Protein AF-U6D3Z5-F1 (afdb_monomer)

InterPro domains:
  IPR052237 Ataxin-7-like transcription regulator [PTHR15117] (1-81)

pLDDT: mean 75.59, std 19.37, range [37.03, 97.75]

Foldseek 3Di:
DDPVVVVVVPPDDDDDDDDDDDDPDDPPDDDPPPDDDPVCVVCVPPDPDPDDFDWDADPVPRDTHGPVCVVVVCCVPPVPD

Mean predicted aligned error: 17.35 Å

Radius of gyration: 27.74 Å; Cα contacts (8 Å, |Δi|>4): 25; chains: 1; bounding box: 42×26×81 Å

Structure (mmCIF, N/CA/C/O backbone):
data_AF-U6D3Z5-F1
#
_entry.id   AF-U6D3Z5-F1
#
loop_
_atom_site.group_PDB
_atom_site.id
_atom_site.type_symbol
_atom_site.label_atom_id
_atom_site.label_alt_id
_atom_site.label_comp_id
_atom_site.label_asym_id
_atom_site.label_entity_id
_atom_site.label_seq_id
_atom_site.pdbx_PDB_ins_code
_atom_site.Cartn_x
_atom_site.Cartn_y
_atom_site.Cartn_z
_atom_site.occupancy
_atom_site.B_iso_or_equiv
_atom_site.auth_seq_id
_atom_site.auth_comp_id
_atom_site.auth_asym_id
_atom_site.auth_atom_id
_atom_site.pdbx_PDB_model_num
ATOM 1 N N . GLN A 1 1 ? -7.302 13.868 -25.723 1.00 45.56 1 GLN A N 1
ATOM 2 C CA . GLN A 1 1 ? -6.754 13.547 -27.060 1.00 45.56 1 GLN A CA 1
ATOM 3 C C . GLN A 1 1 ? -6.255 12.106 -27.051 1.00 45.56 1 GLN A C 1
ATOM 5 O O . GLN A 1 1 ? -5.659 11.723 -26.054 1.00 45.56 1 GLN A O 1
ATOM 10 N N . SER A 1 2 ? -6.541 11.298 -28.082 1.00 64.25 2 SER A N 1
ATOM 11 C CA . SER A 1 2 ? -6.169 9.870 -28.119 1.00 64.25 2 SER A CA 1
ATOM 12 C C . SER A 1 2 ? -4.816 9.635 -28.789 1.00 64.25 2 SER A C 1
ATOM 14 O O . SER A 1 2 ? -4.524 10.258 -29.809 1.00 64.25 2 SER A O 1
ATOM 16 N N . TRP A 1 3 ? -4.061 8.662 -28.284 1.00 64.00 3 TRP A N 1
ATOM 17 C CA . TRP A 1 3 ? -2.731 8.272 -28.766 1.00 64.00 3 TRP A CA 1
ATOM 18 C C . TRP A 1 3 ? -2.654 7.998 -30.282 1.00 64.00 3 TRP A C 1
ATOM 20 O O . TRP A 1 3 ? -1.673 8.359 -30.925 1.00 64.00 3 TRP A O 1
ATOM 30 N N . ASN A 1 4 ? -3.721 7.462 -30.885 1.00 65.31 4 ASN A N 1
ATOM 31 C CA . ASN A 1 4 ? -3.771 7.164 -32.324 1.00 65.31 4 ASN A CA 1
ATOM 32 C C . ASN A 1 4 ? -3.556 8.396 -33.223 1.00 65.31 4 ASN A C 1
ATOM 34 O O . ASN A 1 4 ? -2.912 8.290 -34.259 1.00 65.31 4 ASN A O 1
ATOM 38 N N . LEU A 1 5 ? -4.022 9.580 -32.813 1.00 67.44 5 LEU A N 1
ATOM 39 C CA . LEU A 1 5 ? -3.876 10.808 -33.607 1.00 67.44 5 LEU A CA 1
ATOM 40 C C . LEU A 1 5 ? -2.417 11.278 -33.702 1.00 67.44 5 LEU A C 1
ATOM 42 O O . LEU A 1 5 ? -2.025 11.872 -34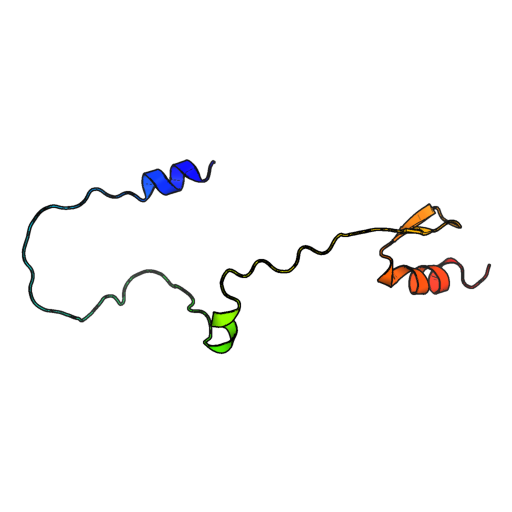.701 1.00 67.44 5 LEU A O 1
ATOM 46 N N . TRP A 1 6 ? -1.606 10.985 -32.683 1.00 73.00 6 TRP A N 1
ATOM 47 C CA . TRP A 1 6 ? -0.180 11.312 -32.675 1.00 73.00 6 TRP A CA 1
ATOM 48 C C . TRP A 1 6 ? 0.630 10.389 -33.589 1.00 73.00 6 TRP A C 1
ATOM 50 O O . TRP A 1 6 ? 1.537 10.847 -34.279 1.00 73.00 6 TRP A O 1
ATOM 60 N N . VAL A 1 7 ? 0.280 9.101 -33.631 1.00 73.94 7 VAL A N 1
ATOM 61 C CA . VAL A 1 7 ? 0.938 8.118 -34.505 1.00 73.94 7 VAL A CA 1
ATOM 62 C C . VAL A 1 7 ? 0.677 8.440 -35.976 1.00 73.94 7 VAL A C 1
ATOM 64 O O . VAL A 1 7 ? 1.614 8.452 -36.773 1.00 73.94 7 VAL A O 1
ATOM 67 N N . GLU A 1 8 ? -0.558 8.789 -36.329 1.00 72.44 8 GLU A N 1
ATOM 68 C CA . GLU A 1 8 ? -0.902 9.180 -37.699 1.00 72.44 8 GLU A CA 1
ATOM 69 C C . GLU A 1 8 ? -0.197 10.479 -38.120 1.00 72.44 8 GLU A C 1
ATOM 71 O O . GLU A 1 8 ? 0.343 10.556 -39.220 1.00 72.44 8 GLU A O 1
ATOM 76 N N . ALA A 1 9 ? -0.089 11.461 -37.219 1.00 69.88 9 ALA A N 1
ATOM 77 C CA . ALA A 1 9 ? 0.639 12.705 -37.482 1.00 69.88 9 ALA A CA 1
ATOM 78 C C . ALA A 1 9 ? 2.161 12.511 -37.647 1.00 69.88 9 ALA A C 1
ATOM 80 O O . ALA A 1 9 ? 2.829 13.344 -38.256 1.00 69.88 9 ALA A O 1
ATOM 81 N N . SER A 1 10 ? 2.719 11.421 -37.111 1.00 66.06 10 SER A N 1
ATOM 82 C CA . SER A 1 10 ? 4.155 11.119 -37.195 1.00 66.06 10 SER A CA 1
ATOM 83 C C . SER A 1 10 ? 4.586 10.469 -38.517 1.00 66.06 10 SER A C 1
ATOM 85 O O . SER A 1 10 ? 5.780 10.412 -38.815 1.00 66.06 10 SER A O 1
ATOM 87 N N . LYS A 1 11 ? 3.636 10.007 -39.340 1.00 68.31 11 LYS A N 1
ATOM 88 C CA . LYS A 1 11 ? 3.906 9.453 -40.674 1.00 68.31 11 LYS A CA 1
ATOM 89 C C . LYS A 1 11 ? 4.094 10.601 -41.676 1.00 68.31 11 LYS A C 1
ATOM 91 O O . LYS A 1 11 ? 3.179 10.956 -42.413 1.00 68.31 11 LYS A O 1
ATOM 96 N N . LEU A 1 12 ? 5.279 11.212 -41.688 1.00 59.00 12 LEU A N 1
ATOM 97 C CA . LEU A 1 12 ? 5.656 12.194 -42.714 1.00 59.00 12 LEU A CA 1
ATOM 98 C C . LEU A 1 12 ? 5.780 11.521 -44.098 1.00 59.00 12 LEU A C 1
ATOM 100 O O . LEU A 1 12 ? 6.233 10.375 -44.172 1.00 59.00 12 LEU A O 1
ATOM 104 N N . PRO A 1 13 ? 5.408 12.203 -45.200 1.00 50.91 13 PRO A N 1
ATOM 105 C CA . PRO A 1 13 ? 5.475 11.626 -46.536 1.00 50.91 13 PRO A CA 1
ATOM 106 C C . PRO A 1 13 ? 6.933 11.429 -46.965 1.00 50.91 13 PRO A C 1
ATOM 108 O O . PRO A 1 13 ? 7.749 12.351 -46.888 1.00 50.91 13 PRO A O 1
ATOM 111 N N . GLY A 1 14 ? 7.242 10.210 -47.414 1.00 55.16 14 GLY A N 1
ATOM 112 C CA . GLY A 1 14 ? 8.531 9.844 -47.989 1.00 55.16 14 GLY A CA 1
ATOM 113 C C . GLY A 1 14 ? 8.863 10.757 -49.162 1.00 55.16 14 GLY A C 1
ATOM 114 O O . GLY A 1 14 ? 8.122 10.826 -50.141 1.00 55.16 14 GLY A O 1
ATOM 115 N N . LYS A 1 15 ? 9.962 11.497 -49.032 1.00 39.75 15 LYS A N 1
ATOM 116 C CA . LYS A 1 15 ? 10.485 12.347 -50.093 1.00 39.75 15 LYS A CA 1
ATOM 117 C C . LYS A 1 15 ? 11.309 11.464 -51.029 1.00 39.75 15 LYS A C 1
ATOM 119 O O . LYS A 1 15 ? 12.426 11.076 -50.701 1.00 39.75 15 LYS A O 1
ATOM 124 N N . ASP A 1 16 ? 10.684 11.111 -52.144 1.00 48.28 16 ASP A N 1
ATOM 125 C CA . ASP A 1 16 ? 11.294 10.489 -53.315 1.00 48.28 16 ASP A CA 1
ATOM 126 C C . ASP A 1 16 ? 12.469 11.340 -53.831 1.00 48.28 16 ASP A C 1
ATOM 128 O O . ASP A 1 16 ? 12.357 12.566 -53.889 1.00 48.28 16 ASP A O 1
ATOM 132 N N . GLY A 1 17 ? 13.567 10.669 -54.196 1.00 45.78 17 GLY A N 1
ATOM 133 C CA . GLY A 1 17 ? 14.667 11.165 -55.030 1.00 45.78 17 GLY A CA 1
ATOM 134 C C . GLY A 1 17 ? 15.450 12.393 -54.543 1.00 45.78 17 GLY A C 1
ATOM 135 O O . GLY A 1 17 ? 14.959 13.517 -54.585 1.00 45.78 17 GLY A O 1
ATOM 136 N N . THR A 1 18 ? 16.724 12.206 -54.185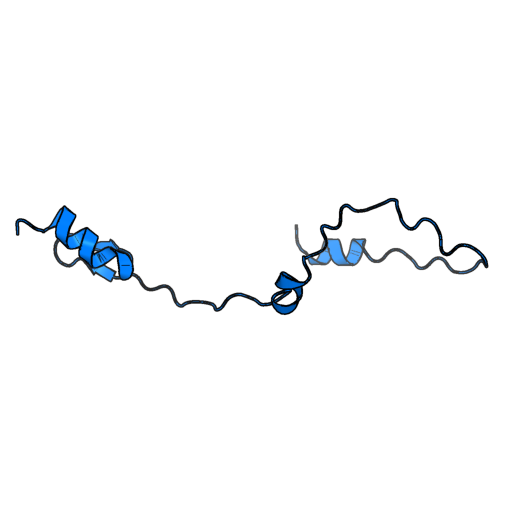 1.00 37.03 18 THR A N 1
ATOM 137 C CA . THR A 1 18 ? 17.904 12.832 -54.834 1.00 37.03 18 THR A CA 1
ATOM 138 C C . THR A 1 18 ? 19.138 12.559 -53.968 1.00 37.03 18 THR A C 1
ATOM 140 O O . THR A 1 18 ? 19.250 13.024 -52.838 1.00 37.03 18 THR A O 1
ATOM 143 N N . GLU A 1 19 ? 20.008 11.738 -54.539 1.00 48.41 19 GLU A N 1
ATOM 144 C CA . GLU A 1 19 ? 21.455 11.585 -54.362 1.00 48.41 19 GLU A CA 1
ATOM 145 C C . GLU A 1 19 ? 22.127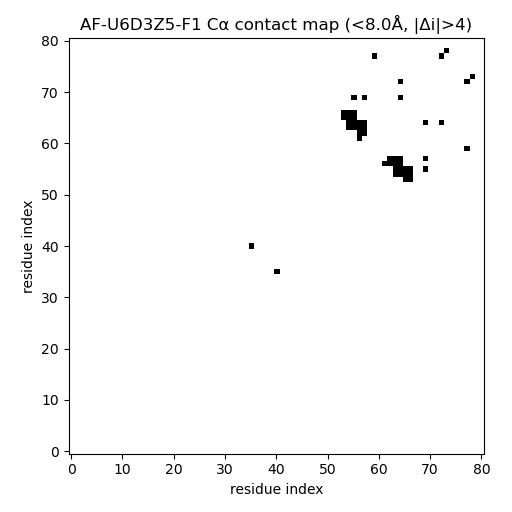 12.641 -53.463 1.00 48.41 19 GLU A C 1
ATOM 147 O O . GLU A 1 19 ? 22.189 13.818 -53.814 1.00 48.41 19 GLU A O 1
ATOM 152 N N . LEU A 1 20 ? 22.696 12.211 -52.333 1.00 39.53 20 LEU A N 1
ATOM 153 C CA . LEU A 1 20 ? 23.820 12.921 -51.727 1.00 39.53 20 LEU A CA 1
ATOM 154 C C . LEU A 1 20 ? 24.724 11.921 -51.001 1.00 39.53 20 LEU A C 1
ATOM 156 O O . LEU A 1 20 ? 24.438 11.453 -49.898 1.00 39.53 20 LEU A O 1
ATOM 160 N N . ASP A 1 21 ? 25.781 11.558 -51.719 1.00 49.12 21 ASP A N 1
ATOM 161 C CA . ASP A 1 21 ? 27.042 11.084 -51.172 1.00 49.12 21 ASP A CA 1
ATOM 162 C C . ASP A 1 21 ? 27.618 12.116 -50.188 1.00 49.12 21 ASP A C 1
ATOM 164 O O . ASP A 1 21 ? 27.328 13.309 -50.269 1.00 49.12 21 ASP A O 1
ATOM 168 N N . GLU A 1 22 ? 28.461 11.617 -49.294 1.00 43.28 22 GLU A N 1
ATOM 169 C CA . GLU A 1 22 ? 29.235 12.352 -48.300 1.00 43.28 22 GLU A CA 1
ATOM 170 C C . GLU A 1 22 ? 28.441 13.028 -47.180 1.00 43.28 22 GLU A C 1
ATOM 172 O O . GLU A 1 22 ? 27.962 14.155 -47.269 1.00 43.28 22 GLU A O 1
ATOM 177 N N . SER A 1 23 ? 28.427 12.357 -46.029 1.00 40.25 23 SER A N 1
ATOM 178 C CA . SER A 1 23 ? 28.963 12.920 -44.784 1.00 40.25 23 SER A CA 1
ATOM 179 C C . SER A 1 23 ? 28.307 12.209 -43.612 1.00 40.25 23 SER A C 1
ATOM 181 O O . SER A 1 23 ? 27.204 12.527 -43.173 1.00 40.25 23 SER A O 1
ATOM 183 N N . PHE A 1 24 ? 29.045 11.264 -43.038 1.00 48.00 24 PHE A N 1
ATOM 184 C CA . PHE A 1 24 ? 28.770 10.631 -41.746 1.00 48.00 24 PHE A CA 1
ATOM 185 C C . PHE A 1 24 ? 28.934 11.613 -40.562 1.00 48.00 24 PHE A C 1
ATOM 187 O O . PHE A 1 24 ? 29.360 11.243 -39.469 1.00 48.00 24 PHE A O 1
ATOM 194 N N . LYS A 1 25 ? 28.653 12.899 -40.779 1.00 50.91 25 LYS A N 1
ATOM 195 C CA . LYS A 1 25 ? 28.925 13.993 -39.858 1.00 50.91 25 LYS A CA 1
ATOM 196 C C . LYS A 1 25 ? 27.671 14.843 -39.745 1.00 50.91 25 LYS A C 1
ATOM 198 O O . LYS A 1 25 ? 27.138 15.294 -40.751 1.00 50.91 25 LYS A O 1
ATOM 203 N N . GLU A 1 26 ? 27.278 15.090 -38.500 1.00 49.09 26 GLU A N 1
ATOM 204 C CA . GLU A 1 26 ? 26.219 16.017 -38.087 1.00 49.09 26 GLU A CA 1
ATOM 205 C C . GLU A 1 26 ? 24.772 15.476 -38.075 1.00 49.09 26 GLU A C 1
ATOM 207 O O . GLU A 1 26 ? 23.846 16.155 -38.502 1.00 49.09 26 GLU A O 1
ATOM 212 N N . PHE A 1 27 ? 24.525 14.330 -37.423 1.00 46.94 27 PHE A N 1
ATOM 213 C CA . PHE A 1 27 ? 23.215 14.087 -36.772 1.00 46.94 27 PHE A CA 1
ATOM 214 C C . PHE A 1 27 ? 23.164 14.649 -35.335 1.00 46.94 27 PHE A C 1
ATOM 216 O O . PHE A 1 27 ? 22.378 14.225 -34.493 1.00 46.94 27 PHE A O 1
ATOM 223 N N . GLY A 1 28 ? 24.025 15.622 -35.033 1.00 52.69 28 GLY A N 1
ATOM 224 C CA . GLY A 1 28 ? 24.086 16.326 -33.757 1.00 52.69 28 GLY A CA 1
ATOM 225 C C . GLY A 1 28 ? 23.295 17.625 -33.805 1.00 52.69 28 GLY A C 1
ATOM 226 O O . GLY A 1 28 ? 23.894 18.686 -33.722 1.00 52.69 28 GLY A O 1
ATOM 227 N N . LYS A 1 29 ? 21.974 17.560 -34.005 1.00 57.41 29 LYS A N 1
ATOM 228 C CA . LYS A 1 29 ? 21.035 18.687 -33.828 1.00 57.41 29 LYS A CA 1
ATOM 229 C C . LYS A 1 29 ? 19.606 18.177 -33.984 1.00 57.41 29 LYS A C 1
ATOM 231 O O . LYS A 1 29 ? 18.961 18.438 -34.990 1.00 57.41 29 LYS A O 1
ATOM 236 N N . ASN A 1 30 ? 19.130 17.407 -33.013 1.00 57.91 30 ASN A N 1
ATOM 237 C CA . ASN A 1 30 ? 17.788 17.527 -32.436 1.00 57.91 30 ASN A CA 1
ATOM 238 C C . ASN A 1 30 ? 17.504 16.322 -31.545 1.00 57.91 30 ASN A C 1
ATOM 240 O O . ASN A 1 30 ? 17.762 15.185 -31.928 1.00 57.91 30 ASN A O 1
ATOM 244 N N . ARG A 1 31 ? 16.852 16.626 -30.420 1.00 53.72 31 ARG A N 1
ATOM 245 C CA . ARG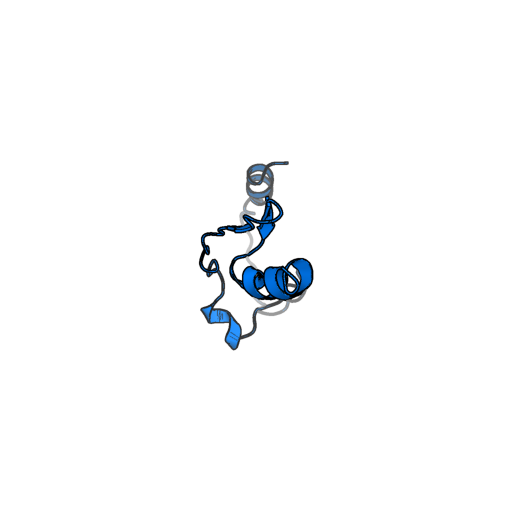 A 1 31 ? 16.314 15.721 -29.405 1.00 53.72 31 ARG A CA 1
ATOM 246 C C . ARG A 1 31 ? 17.330 15.371 -28.324 1.00 53.72 31 ARG A C 1
ATOM 248 O O . ARG A 1 31 ? 18.207 14.536 -28.499 1.00 53.72 31 ARG A O 1
ATOM 255 N N . GLU A 1 32 ? 17.152 16.009 -27.178 1.00 50.53 32 GLU A N 1
ATOM 256 C CA . GLU A 1 32 ? 17.690 15.601 -25.884 1.00 50.53 32 GLU A CA 1
ATOM 257 C C . GLU A 1 32 ? 17.129 14.209 -25.537 1.00 50.53 32 GLU A C 1
ATOM 259 O O . GLU A 1 32 ? 16.228 14.055 -24.718 1.00 50.53 32 GLU A O 1
ATOM 264 N N . VAL A 1 33 ? 17.575 13.169 -26.240 1.00 61.25 33 VAL A N 1
ATOM 265 C CA . VAL A 1 33 ? 17.275 11.794 -25.859 1.00 61.25 33 VAL A CA 1
ATOM 266 C C . VAL A 1 33 ? 18.264 11.460 -24.756 1.00 61.25 33 VAL A C 1
ATOM 268 O O . VAL A 1 33 ? 19.442 11.231 -25.024 1.00 61.25 33 VAL A O 1
ATOM 271 N N . MET A 1 34 ? 17.796 11.472 -23.507 1.00 73.81 34 MET A N 1
ATOM 272 C CA . MET A 1 34 ? 18.537 10.862 -22.406 1.00 73.81 34 MET A CA 1
ATOM 273 C C . MET A 1 34 ? 18.686 9.372 -22.720 1.00 73.81 34 MET A C 1
ATOM 275 O O . MET A 1 34 ? 17.718 8.614 -22.671 1.00 73.81 34 MET A O 1
ATOM 279 N N . GLY A 1 35 ? 19.893 8.973 -23.115 1.00 80.00 35 GLY A N 1
ATOM 280 C CA . GLY A 1 35 ? 20.258 7.567 -23.206 1.00 80.00 35 GLY A CA 1
ATOM 281 C C . GLY A 1 35 ? 20.249 6.941 -21.814 1.00 80.00 35 GLY A C 1
ATOM 282 O O . GLY A 1 35 ? 20.608 7.591 -20.834 1.00 80.00 35 GLY A O 1
ATOM 283 N N . LEU A 1 36 ? 19.832 5.681 -21.730 1.00 85.56 36 LEU A N 1
ATOM 284 C CA . LEU A 1 36 ? 19.954 4.894 -20.507 1.00 85.56 36 LEU A CA 1
ATOM 285 C C . LEU A 1 36 ? 21.405 4.461 -20.286 1.00 85.56 36 LEU A C 1
ATOM 287 O O . LEU A 1 36 ? 22.128 4.165 -21.241 1.00 85.56 36 LEU A O 1
ATOM 291 N N . CYS A 1 37 ? 21.815 4.407 -19.020 1.00 88.31 37 CYS A N 1
ATOM 292 C CA . CYS A 1 37 ? 23.099 3.855 -18.604 1.00 88.31 37 CYS A CA 1
ATOM 293 C C . CYS A 1 37 ? 23.195 2.369 -19.000 1.00 88.31 37 CYS A C 1
ATOM 295 O O . CYS A 1 37 ? 22.177 1.679 -19.109 1.00 88.31 37 CYS A O 1
ATOM 297 N N . ARG A 1 38 ? 24.413 1.844 -19.214 1.00 89.81 38 ARG A N 1
ATOM 298 C CA . ARG A 1 38 ? 24.601 0.433 -19.623 1.00 89.81 38 ARG A CA 1
ATOM 299 C C . ARG A 1 38 ? 24.081 -0.538 -18.567 1.00 89.81 38 ARG A C 1
ATOM 301 O O . ARG A 1 38 ? 23.617 -1.620 -18.913 1.00 89.81 38 ARG A O 1
ATOM 308 N N . GLU A 1 39 ? 24.153 -0.132 -17.309 1.00 92.69 39 GLU A N 1
ATOM 309 C CA . GLU A 1 39 ? 23.705 -0.868 -16.132 1.00 92.69 39 GLU A CA 1
ATOM 310 C C . GLU A 1 39 ? 22.179 -1.045 -16.122 1.00 92.69 39 GLU A C 1
ATOM 312 O O . GLU A 1 39 ? 21.686 -2.087 -15.700 1.00 92.69 39 GLU A O 1
ATOM 317 N N . ASP A 1 40 ? 21.448 -0.070 -16.669 1.00 87.31 40 ASP A N 1
ATOM 318 C CA . ASP A 1 40 ? 19.982 -0.041 -16.696 1.00 87.31 40 ASP A CA 1
ATOM 319 C C . ASP A 1 40 ? 19.399 -0.548 -18.030 1.00 87.31 40 ASP A C 1
ATOM 321 O O . ASP A 1 40 ? 18.189 -0.724 -18.179 1.00 87.31 40 ASP A O 1
ATOM 325 N N . MET A 1 41 ? 20.246 -0.827 -19.026 1.00 91.31 41 MET A N 1
ATOM 326 C CA . MET A 1 41 ? 19.824 -1.387 -20.314 1.00 91.31 41 MET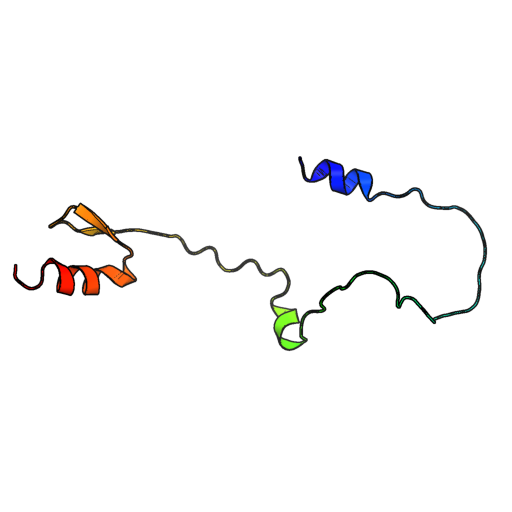 A CA 1
ATOM 327 C C . MET A 1 41 ? 19.047 -2.715 -20.183 1.00 91.31 41 MET A C 1
ATOM 329 O O . MET A 1 41 ? 18.050 -2.872 -20.891 1.00 91.31 41 MET A O 1
ATOM 333 N N . PRO A 1 42 ? 19.419 -3.657 -19.287 1.00 90.12 42 PRO A N 1
ATOM 334 C CA . PRO A 1 42 ? 18.698 -4.922 -19.132 1.00 90.12 42 PRO A CA 1
ATOM 335 C C . PRO A 1 42 ? 17.261 -4.770 -18.621 1.00 90.12 42 PRO A C 1
ATOM 337 O O . PRO A 1 42 ? 16.452 -5.671 -18.824 1.00 90.12 42 PRO A O 1
ATOM 340 N N . ILE A 1 43 ? 16.944 -3.656 -17.953 1.00 86.12 43 ILE A N 1
ATOM 341 C CA . ILE A 1 43 ? 15.611 -3.394 -17.395 1.00 86.12 43 ILE A CA 1
ATOM 342 C C . ILE A 1 43 ? 14.756 -2.494 -18.293 1.00 86.12 43 ILE A C 1
ATOM 344 O O . ILE A 1 43 ? 13.602 -2.208 -17.972 1.00 86.12 43 ILE A O 1
ATOM 348 N N . PHE A 1 44 ? 15.291 -2.057 -19.435 1.00 86.38 44 PHE A N 1
ATOM 349 C CA . PHE A 1 44 ? 14.558 -1.207 -20.358 1.00 86.38 44 PHE A CA 1
ATOM 350 C C . PHE A 1 44 ? 13.329 -1.931 -20.918 1.00 86.38 44 PHE A C 1
ATOM 352 O O . PHE A 1 44 ? 13.430 -2.993 -21.527 1.00 86.38 44 PHE A O 1
ATOM 359 N N . GLY A 1 45 ? 12.151 -1.341 -20.713 1.00 84.38 45 GLY A N 1
ATOM 360 C CA . GLY A 1 45 ? 10.883 -1.924 -21.154 1.00 84.38 45 GLY A CA 1
ATOM 361 C C . GLY A 1 45 ? 10.368 -3.068 -20.276 1.00 84.38 45 GLY A C 1
ATOM 362 O O . GLY A 1 45 ? 9.284 -3.580 -20.554 1.00 84.38 45 GLY A O 1
ATOM 363 N N . LEU A 1 46 ? 11.078 -3.441 -19.203 1.00 86.38 46 LEU A N 1
ATOM 364 C CA . LEU A 1 46 ? 10.508 -4.320 -18.190 1.00 86.38 46 LEU A CA 1
ATOM 365 C C . LEU A 1 46 ? 9.438 -3.547 -17.424 1.00 86.38 46 LEU A C 1
ATOM 367 O O . LEU A 1 46 ? 9.705 -2.541 -16.767 1.00 86.38 46 LEU A O 1
ATOM 371 N N . CYS A 1 47 ? 8.206 -4.031 -17.516 1.00 78.69 47 CYS A N 1
ATOM 372 C CA . CYS A 1 47 ? 7.155 -3.613 -16.609 1.00 78.69 47 CYS A CA 1
ATOM 373 C C . CYS A 1 47 ? 7.487 -4.216 -15.233 1.00 78.69 47 CYS A C 1
ATOM 375 O O . CYS A 1 47 ? 7.688 -5.434 -15.165 1.00 78.69 47 CYS A O 1
ATOM 377 N N . PRO A 1 48 ? 7.596 -3.410 -14.158 1.00 81.06 48 PRO A N 1
ATOM 378 C CA . PRO A 1 48 ? 7.743 -3.946 -12.811 1.00 81.06 48 PRO A CA 1
ATOM 379 C C . PRO A 1 48 ? 6.656 -4.984 -12.537 1.00 81.06 48 PRO A C 1
ATOM 381 O O . PRO A 1 48 ? 5.557 -4.890 -13.089 1.00 81.06 48 PRO A O 1
ATOM 384 N N . ALA A 1 49 ? 6.955 -5.968 -11.689 1.00 79.62 49 ALA A N 1
ATOM 385 C CA . ALA A 1 49 ? 5.943 -6.926 -11.270 1.00 79.62 49 ALA A CA 1
ATOM 386 C C . ALA A 1 49 ? 4.714 -6.169 -10.739 1.00 79.62 49 ALA A C 1
ATOM 388 O O . ALA A 1 49 ? 4.838 -5.265 -9.910 1.00 79.62 49 ALA A O 1
ATOM 389 N N . HIS A 1 50 ? 3.534 -6.507 -11.261 1.00 78.56 50 HIS A N 1
ATOM 390 C CA . HIS A 1 50 ? 2.283 -6.035 -10.689 1.00 78.56 50 HIS A CA 1
ATOM 391 C C . HIS A 1 50 ? 2.089 -6.780 -9.372 1.00 78.56 50 HIS A C 1
ATOM 393 O O . HIS A 1 50 ? 1.727 -7.953 -9.374 1.00 78.56 50 HIS A O 1
ATOM 399 N N . ASP A 1 51 ? 2.374 -6.112 -8.260 1.00 81.25 51 ASP A N 1
ATOM 400 C CA . ASP A 1 51 ? 2.014 -6.634 -6.950 1.00 81.25 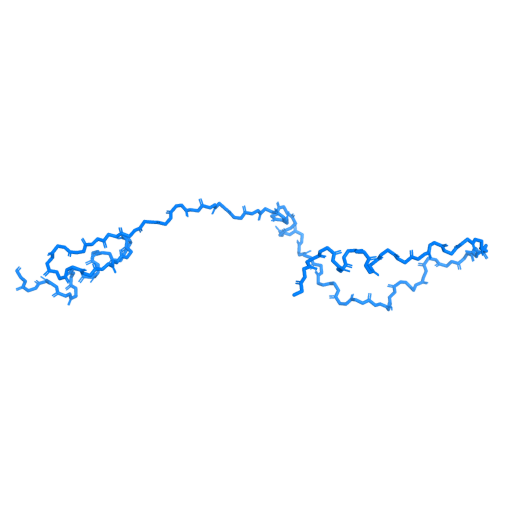51 ASP A CA 1
ATOM 401 C C . ASP A 1 51 ? 0.509 -6.451 -6.734 1.00 81.25 51 ASP A C 1
ATOM 403 O O . ASP A 1 51 ? -0.030 -5.348 -6.887 1.00 81.25 51 ASP A O 1
ATOM 407 N N . ASP A 1 52 ? -0.172 -7.524 -6.336 1.00 80.75 52 ASP A N 1
ATOM 408 C CA . ASP A 1 52 ? -1.546 -7.433 -5.854 1.00 80.75 52 ASP A CA 1
ATOM 409 C C . ASP A 1 52 ? -1.566 -6.589 -4.572 1.00 80.75 52 ASP A C 1
ATOM 411 O O . ASP A 1 52 ? -0.957 -6.941 -3.556 1.00 80.75 52 ASP A O 1
ATOM 415 N N . PHE A 1 53 ? -2.272 -5.455 -4.592 1.00 84.50 53 PHE A N 1
ATOM 416 C CA . PHE A 1 53 ? -2.432 -4.636 -3.395 1.00 84.50 53 PHE A CA 1
ATOM 417 C C . PHE A 1 53 ? -3.643 -5.119 -2.596 1.00 84.50 53 PHE A C 1
ATOM 419 O O . PHE A 1 53 ? -4.779 -5.110 -3.066 1.00 84.50 53 PHE A O 1
ATOM 426 N N . TYR A 1 54 ? -3.402 -5.506 -1.349 1.00 90.06 54 TYR A N 1
ATOM 427 C CA . TYR A 1 54 ? -4.453 -5.814 -0.392 1.00 90.06 54 TYR A CA 1
ATOM 428 C C . TYR A 1 54 ? -4.328 -4.907 0.828 1.00 90.06 54 TYR A C 1
ATOM 430 O O . TYR A 1 54 ? -3.242 -4.469 1.217 1.00 90.06 54 TYR A O 1
ATOM 438 N N . LEU A 1 55 ? -5.479 -4.590 1.407 1.00 95.94 55 LEU A N 1
ATOM 439 C CA . LEU A 1 55 ? -5.605 -3.780 2.607 1.00 95.94 55 LEU A CA 1
ATOM 440 C C . LEU A 1 55 ? -6.292 -4.617 3.681 1.00 95.94 55 LEU A C 1
ATOM 442 O O . LEU A 1 55 ? -7.096 -5.494 3.370 1.00 95.94 55 LEU A O 1
ATOM 446 N N . VAL A 1 56 ? -5.976 -4.339 4.941 1.00 96.25 56 VAL A N 1
ATOM 447 C CA . VAL A 1 56 ? -6.594 -5.003 6.093 1.00 96.25 56 VAL A CA 1
ATOM 448 C C . VAL A 1 56 ? -7.418 -4.000 6.887 1.00 96.25 56 VAL A C 1
ATOM 450 O O . VAL A 1 56 ? -7.064 -2.823 6.971 1.00 96.25 56 VAL A O 1
ATOM 453 N N . VAL A 1 57 ? -8.523 -4.465 7.464 1.00 97.75 57 VAL A N 1
ATOM 454 C CA . VAL A 1 57 ? -9.384 -3.663 8.340 1.00 97.75 57 VAL A CA 1
ATOM 455 C C . VAL A 1 57 ? -9.019 -3.976 9.787 1.00 97.75 57 VAL A C 1
ATOM 457 O O . VAL A 1 57 ? -9.008 -5.138 10.185 1.00 97.75 57 VAL A O 1
ATOM 460 N N . CYS A 1 58 ? -8.714 -2.950 10.578 1.00 97.56 58 CYS A N 1
ATOM 461 C CA . CYS A 1 58 ? -8.556 -3.102 12.021 1.00 97.56 58 CYS A CA 1
ATOM 462 C C . CYS A 1 58 ? -9.914 -3.349 12.676 1.00 97.56 58 CYS A C 1
ATOM 464 O O . CYS A 1 58 ? -10.820 -2.545 12.502 1.00 97.56 58 CYS A O 1
ATOM 466 N N . ASN A 1 59 ? -10.051 -4.417 13.457 1.00 96.19 59 ASN A N 1
ATOM 467 C CA . ASN A 1 59 ? -11.323 -4.757 14.096 1.00 96.19 59 ASN A CA 1
ATOM 468 C C . ASN A 1 59 ? -11.732 -3.766 15.206 1.00 96.19 59 ASN A C 1
ATOM 470 O O . ASN A 1 59 ? -12.918 -3.549 15.431 1.00 96.19 59 ASN A O 1
ATOM 474 N N . ASP A 1 60 ? -10.765 -3.125 15.864 1.00 96.12 60 ASP A N 1
ATOM 475 C CA . ASP A 1 60 ? -11.032 -2.280 17.036 1.00 96.12 60 ASP A CA 1
ATOM 476 C C . ASP A 1 60 ? -11.478 -0.862 16.659 1.00 96.12 60 ASP A C 1
ATOM 478 O O . ASP A 1 60 ? -12.201 -0.205 17.406 1.00 96.12 60 ASP A O 1
ATOM 482 N N . CYS A 1 61 ? -11.049 -0.363 15.495 1.00 96.50 61 CYS A N 1
ATOM 483 C CA . CYS A 1 61 ? -11.392 0.982 1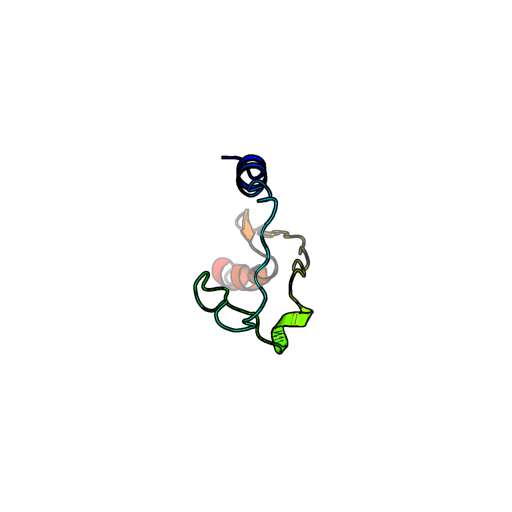5.019 1.00 96.50 61 CYS A CA 1
ATOM 484 C C . CYS A 1 61 ? 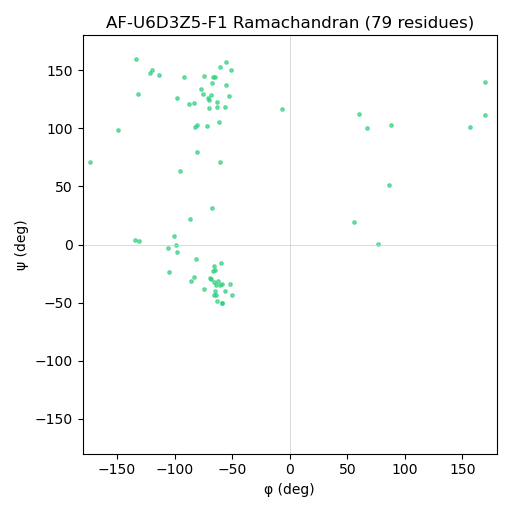-11.908 1.045 13.577 1.00 96.50 61 CYS A C 1
ATOM 486 O O . CYS A 1 61 ? -12.147 2.142 13.074 1.00 96.50 61 CYS A O 1
ATOM 488 N N . ASN A 1 62 ? -12.061 -0.095 12.900 1.00 97.19 62 ASN A N 1
ATOM 489 C CA . ASN A 1 62 ? -12.503 -0.220 11.506 1.00 97.19 62 ASN A CA 1
ATOM 490 C C . ASN A 1 62 ? -11.668 0.571 10.484 1.00 97.19 62 ASN A C 1
ATOM 492 O O . ASN A 1 62 ? -12.107 0.802 9.357 1.00 97.19 62 ASN A O 1
ATOM 496 N N . GLN A 1 63 ? -10.442 0.963 10.845 1.00 96.94 63 GLN A N 1
ATOM 497 C CA . GLN A 1 63 ? -9.542 1.661 9.933 1.00 96.94 63 GLN A CA 1
ATOM 498 C C . GLN A 1 63 ? -8.907 0.688 8.943 1.00 96.94 63 GLN A C 1
ATOM 500 O O . GLN A 1 63 ? -8.383 -0.361 9.321 1.00 96.94 63 GLN A O 1
ATOM 505 N N . VAL A 1 64 ? -8.910 1.080 7.670 1.00 97.31 64 VAL A N 1
ATOM 506 C CA . VAL A 1 64 ? -8.239 0.354 6.591 1.00 97.31 64 VAL A CA 1
ATOM 507 C C . VAL A 1 64 ? -6.762 0.742 6.573 1.00 97.31 64 VAL A C 1
ATOM 509 O O . VAL A 1 64 ? -6.428 1.919 6.430 1.00 97.31 64 VAL A O 1
ATOM 512 N N . VAL A 1 65 ? -5.866 -0.232 6.708 1.00 96.69 65 VAL A N 1
ATOM 513 C CA . VAL A 1 65 ? -4.415 -0.007 6.715 1.00 96.69 65 VAL A CA 1
ATOM 514 C C . VAL A 1 65 ? -3.691 -1.005 5.818 1.00 96.69 65 VAL A C 1
ATOM 516 O O . VAL A 1 65 ? -4.205 -2.072 5.482 1.00 96.69 65 VAL A O 1
ATOM 519 N N . LYS A 1 66 ? -2.465 -0.655 5.418 1.00 95.25 66 LYS A N 1
ATOM 520 C CA . LYS A 1 66 ? -1.584 -1.594 4.720 1.00 95.25 66 LYS A CA 1
ATOM 521 C C . LYS A 1 66 ? -1.158 -2.713 5.680 1.00 95.25 66 LYS A C 1
ATOM 523 O O . LYS A 1 66 ? -0.795 -2.392 6.814 1.00 95.25 66 LYS A O 1
ATOM 528 N N . PRO A 1 67 ? -1.109 -3.979 5.234 1.00 95.25 67 PRO A N 1
ATOM 529 C CA . PRO A 1 67 ? -0.649 -5.104 6.050 1.00 95.25 67 PRO A CA 1
ATOM 530 C C . PRO A 1 67 ? 0.700 -4.830 6.730 1.00 95.25 67 PRO A C 1
ATOM 532 O O . PRO A 1 67 ? 0.847 -5.039 7.930 1.00 95.25 67 PRO A O 1
ATOM 535 N N . GLN A 1 68 ? 1.652 -4.245 5.994 1.00 95.19 68 GLN A N 1
ATOM 536 C CA . GLN A 1 68 ? 3.000 -3.924 6.482 1.00 95.19 68 GLN A CA 1
ATOM 537 C C . GLN A 1 68 ? 3.010 -2.852 7.586 1.00 95.19 68 GLN A C 1
ATOM 539 O O . GLN A 1 68 ? 3.995 -2.710 8.302 1.00 95.19 68 GLN A O 1
ATOM 544 N N . ALA A 1 69 ? 1.929 -2.082 7.724 1.00 95.38 69 ALA A N 1
ATOM 545 C CA . ALA A 1 69 ? 1.786 -1.025 8.719 1.00 95.38 69 ALA A CA 1
ATOM 546 C C . ALA A 1 69 ? 0.851 -1.413 9.879 1.00 95.38 69 ALA A C 1
ATOM 548 O O . ALA A 1 69 ? 0.691 -0.620 10.809 1.00 95.38 69 ALA A O 1
ATOM 549 N N . PHE A 1 70 ? 0.235 -2.602 9.848 1.00 96.38 70 PHE A N 1
ATOM 550 C CA . PHE A 1 70 ? -0.789 -2.989 10.821 1.00 96.38 70 PHE A CA 1
ATOM 551 C C . PHE A 1 70 ? -0.243 -3.078 12.250 1.00 96.38 70 PHE A C 1
ATOM 553 O O . PHE A 1 70 ? -0.858 -2.544 13.169 1.00 96.38 70 PHE A O 1
ATOM 560 N N . GLN A 1 71 ? 0.943 -3.663 12.443 1.00 96.31 71 GLN A N 1
ATOM 561 C CA . GLN A 1 71 ? 1.557 -3.758 13.771 1.00 96.31 71 GLN A CA 1
ATOM 562 C C . GLN A 1 71 ? 1.779 -2.371 14.390 1.00 96.31 71 GLN A C 1
ATOM 564 O O . GLN A 1 71 ? 1.330 -2.106 15.501 1.00 96.31 71 GLN A O 1
ATOM 569 N N . SER A 1 72 ? 2.395 -1.451 13.640 1.00 97.25 72 SER A N 1
ATOM 570 C CA . SER A 1 72 ? 2.624 -0.087 14.128 1.00 97.25 72 SER A CA 1
ATOM 571 C C . SER A 1 72 ? 1.314 0.669 14.370 1.00 97.25 72 SER A C 1
ATOM 573 O O . SER A 1 72 ? 1.217 1.456 15.312 1.00 97.25 72 SER A O 1
ATOM 575 N N . HIS A 1 73 ? 0.287 0.426 13.547 1.00 97.19 73 HIS A N 1
ATOM 576 C CA . HIS A 1 73 ? -1.057 0.945 13.786 1.00 97.19 73 HIS A CA 1
ATOM 577 C C . HIS A 1 73 ? -1.598 0.469 15.140 1.00 97.19 73 HIS A C 1
ATOM 579 O O . HIS A 1 73 ? -2.028 1.304 15.938 1.00 97.19 73 HIS A O 1
ATOM 585 N N . TYR A 1 74 ? -1.523 -0.836 15.412 1.00 95.81 74 TYR A N 1
ATOM 586 C CA . TYR A 1 74 ? -2.028 -1.427 16.646 1.00 95.81 74 TYR A CA 1
ATOM 587 C C . TYR A 1 74 ? -1.278 -0.890 17.870 1.00 95.81 74 TYR A C 1
ATOM 589 O O . TYR A 1 74 ? -1.889 -0.366 18.796 1.00 95.81 74 TYR A O 1
ATOM 597 N N . GLU A 1 75 ? 0.053 -0.880 17.833 1.00 96.25 75 GLU A N 1
ATOM 598 C CA . GLU A 1 75 ? 0.885 -0.354 18.921 1.00 96.25 75 GLU A CA 1
ATOM 599 C C . GLU A 1 75 ? 0.636 1.139 19.199 1.00 96.25 75 GLU A C 1
ATOM 601 O O . GLU A 1 75 ? 0.683 1.585 20.341 1.00 96.25 75 GLU A O 1
ATOM 606 N N . ARG A 1 76 ? 0.349 1.954 18.181 1.00 95.19 76 ARG A N 1
ATOM 607 C CA . ARG A 1 76 ? 0.141 3.400 18.382 1.00 95.19 76 ARG A CA 1
ATOM 608 C C . ARG A 1 76 ? -1.282 3.770 18.776 1.00 95.19 76 ARG A C 1
ATOM 610 O O . ARG A 1 76 ? -1.471 4.792 19.429 1.00 95.19 76 ARG A O 1
ATOM 617 N N . ARG A 1 77 ? -2.284 3.015 18.319 1.00 94.69 77 ARG A N 1
ATOM 618 C CA . ARG A 1 77 ? -3.706 3.347 18.514 1.00 94.69 77 ARG A CA 1
ATOM 619 C C . ARG A 1 77 ? -4.394 2.498 19.579 1.00 94.69 77 ARG A C 1
ATOM 621 O O . ARG A 1 77 ? -5.379 2.966 20.138 1.00 94.69 77 ARG A O 1
ATOM 628 N N . HIS A 1 78 ? -3.874 1.303 19.854 1.00 95.19 78 HIS A N 1
ATOM 629 C CA . HIS A 1 78 ? -4.531 0.270 20.660 1.00 95.19 78 HIS A CA 1
ATOM 630 C C . HIS A 1 78 ? -3.613 -0.382 21.708 1.00 95.19 78 HIS A C 1
ATOM 632 O O . HIS A 1 78 ? -4.063 -1.262 22.427 1.00 95.19 78 HIS A O 1
ATOM 638 N N . SER A 1 79 ? -2.355 0.054 21.870 1.00 84.69 79 SER A N 1
ATOM 639 C CA . SER A 1 79 ? -1.419 -0.532 22.858 1.00 84.69 79 SER A CA 1
ATOM 640 C C . SER A 1 79 ? -1.869 -0.461 24.316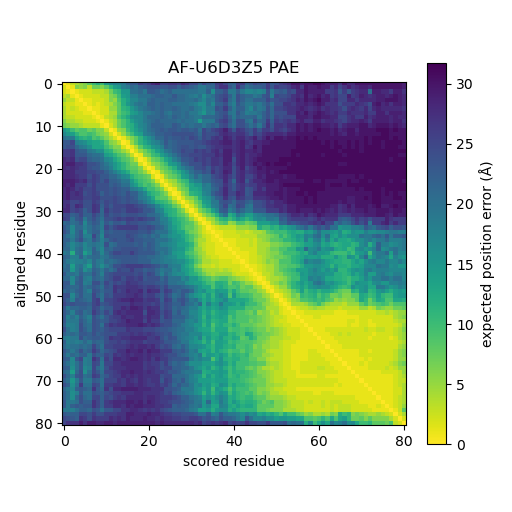 1.00 84.69 79 SER A C 1
ATOM 642 O O . SER A 1 79 ? -1.280 -1.125 25.161 1.00 84.69 79 SER A O 1
ATOM 644 N N . SER A 1 80 ? -2.865 0.369 24.623 1.00 75.50 80 SER A N 1
ATOM 645 C CA . SER A 1 80 ? -3.419 0.528 25.972 1.00 75.50 80 SER A CA 1
ATOM 646 C C . SER A 1 80 ? -4.727 -0.240 26.190 1.00 75.50 80 SER A C 1
ATOM 648 O O . SER A 1 80 ? -5.376 -0.004 27.207 1.00 75.50 80 SER A O 1
ATOM 650 N N . SER A 1 81 ? -5.144 -1.076 25.231 1.00 61.03 81 SER A N 1
ATOM 651 C CA . SER A 1 81 ? -6.410 -1.812 25.290 1.00 61.03 81 SER A CA 1
ATOM 652 C C . SER A 1 81 ? -6.279 -3.211 25.873 1.00 61.03 81 SER A C 1
ATOM 654 O O . SER A 1 81 ? -5.193 -3.818 25.744 1.00 61.03 81 SER A O 1
#

Nearest PDB structures (foldseek):
  5j4d-assembly1_CA  TM=3.771E-01  e=4.458E+00  Thermus thermophilus HB27
  2dmi-assembly1_A  TM=2.798E-01  e=4.458E+00  Homo sapiens

Secondary structure (DSSP, 8-state):
--HHHHHHHH-PPP---------S----SS----PPPTTTGGGTTPPPP-PPP--EE-TTT--EE-GGGHHHHHHHHTTT-

Sequence (81 aa):
QSWNLWVEASKLPGKDGTELDESFKEFGKNREVMGLCREDMPIFGLCPAHDDFYLVVCNDCNQVVKPQAFQSHYERRHSSS

Organism: Neovison vison (NCBI:txid452646)

Solvent-accessible surface area (backbone atoms only — not comparable to full-atom values): 5851 Å² total; per-residue (Å²): 138,64,74,68,62,56,57,60,68,65,64,69,82,82,80,77,87,81,92,76,82,87,70,103,67,80,90,83,83,78,78,93,70,82,76,76,55,80,88,52,53,86,55,64,89,60,76,73,82,85,73,85,86,70,72,40,68,40,88,91,76,65,49,77,38,49,65,94,46,42,64,62,49,42,59,74,75,46,65,89,113